Protein 5ELK (pdb70)

InterPro domains:
  IPR000571 Zinc finger, CCCH-type [PF00642] (294-319)
  IPR000571 Zinc finger, CCCH-type [PS50103] (84-113)
  IPR000571 Zinc finger, CCCH-type [PS50103] (124-154)
  IPR000571 Zinc finger, CCCH-type [PS50103] (251-285)
  IPR000571 Zinc finger, CCCH-type [PS50103] (293-321)
  IPR000571 Zinc finger, CCCH-type [SM00356] (85-112)
  IPR000571 Zinc finger, CCCH-type [SM00356] (124-153)
  IPR000571 Zinc finger, CCCH-type [SM00356] (215-240)
  IPR000571 Zinc finger, CCCH-type [SM00356] (251-284)
  IPR000571 Zinc finger, CCCH-type [SM00356] (293-320)
  IPR036855 Zinc finger, CCCH-type superfamily [SSF90229] (290-320)
  IPR040594 Unkempt, zinc finger domain 1 [PF18384] (34-73)
  IPR045234 RING finger protein Unkempt-like [PTHR14493] (20-735)
  IPR057295 Unkempt, zinc finger domain 4 [PF23035] (205-243)
  IPR057296 Unkempt, zinc finger domain 5 [PF23261] (246-287)

Foldseek 3Di:
DPLQDLVCLLQQQQQAADPDQDVPPVQDLQDSHHNDQQRHEHGCVVAAADLAADCLQDPDHDGHRLPSPPCPSNYNHDNYPLNNLSPPVNFQPAADPCCVPPVDDPSNSRHRHHHDDDDPD

Organism: Mus musculus (NCBI:txid10090)

Solvent-accessible surface area: 8148 Å² total; per-residue (Å²): 141,159,36,149,80,75,83,59,1,50,24,32,2,5,29,103,64,28,177,118,112,50,207,138,26,202,86,25,106,54,15,15,72,47,42,72,55,106,20,68,1,7,9,20,175,144,61,135,10,125,26,47,39,2,89,72,1,51,127,71,108,121,18,25,72,17,40,170,8,175,89,34,70,80,6,75,102,0,9,5,124,17,2,39,53,10,12,70,129,62,22,53,78,80,138,2,87,56,39,101,143,81,57,72,19,92,54,24,55,21,0,8,70,27,56,129,155,103,112,123,205

Nearest PDB structures (foldseek):
  5elk-assembly1_A  TM=1.008E+00  e=5.713E-34  Mus musculus
  1rgo-assembly1_A  TM=4.331E-01  e=2.758E-03  Homo sapiens

GO terms:
  GO:0005737 cytoplasm (C, EXP)
  GO:0043022 ribosome binding (F, IDA)
  GO:1990715 mRNA CDS binding (F, IDA)
  GO:0001701 in utero embryonic development (P, IMP)
  GO:0001764 neuron migration (P, IMP)

Secondary structure (DSSP, 8-state):
--TTSHHHHHHHTTSSB-S--STTS--STT-SSB-STTT----TTTS---SSBPTTTEETTEE--STT-TTGGG-SSB-SHHHHHTSTTTTT-SB-HHHHHHS--TTGGG-SSB-PPPP--

B-factor: mean 57.89, std 27.1, range [22.77, 168.94]

Sequence (121 aa):
PRWQETAYVLGNYKTEPCKKPPRLCRQGYACPYYHNSKDRRRSPRKHKYRSSPCPNVKHGDEWGDPGKCENGDACQYCHTRTEQQFHPEIYKSTKCNDMQQAGSCPRGPFCAFAHIEPPPL

Radius of gyration: 14.9 Å; Cα contacts (8 Å, |Δi|>4): 177; chains: 1; bounding box: 49×29×33 Å

Structure (mmCIF, N/CA/C/O backbone):
data_5ELK
#
_entry.id   5ELK
#
_cell.length_a   70.192
_cell.length_b   51.203
_cell.length_c   37.460
_cell.angle_alpha   90.00
_cell.angle_beta   97.18
_cell.angle_gamma   90.00
#
_symmetry.space_group_name_H-M   'C 1 2 1'
#
loop_
_entity.id
_entity.type
_entity.pdbx_description
1 polymer 'RING finger protein unkempt homolog'
2 polymer RNA
3 non-polymer 'ZINC 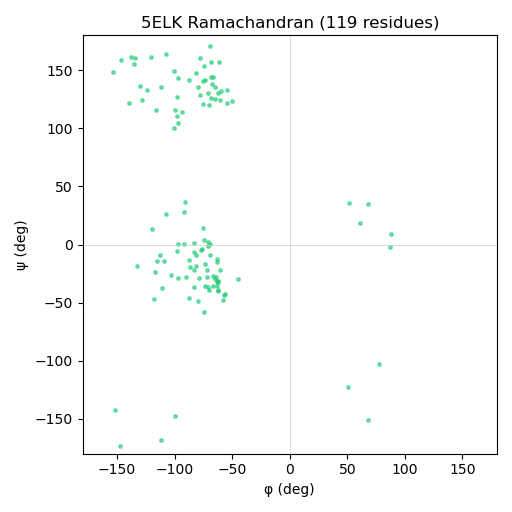ION'
4 water water
#
loop_
_atom_site.group_PDB
_atom_site.id
_atom_site.type_symbol
_atom_site.label_atom_id
_atom_site.label_alt_id
_atom_site.label_comp_id
_atom_site.label_asym_id
_atom_site.label_entity_id
_atom_site.label_seq_id
_atom_site.pdbx_PDB_ins_code
_atom_site.Cartn_x
_atom_site.Cartn_y
_atom_site.Cartn_z
_atom_site.occupancy
_atom_site.B_iso_or_equiv
_atom_site.auth_seq_id
_atom_site.auth_comp_id
_atom_site.auth_asym_id
_atom_site.auth_atom_id
_atom_site.pdbx_PDB_model_num
ATOM 1 N N . PRO A 1 2 ? 24.324 -7.262 34.242 1.00 70.36 204 PRO A N 1
ATOM 2 C CA . PRO A 1 2 ? 25.726 -7.669 34.108 1.00 78.45 204 PRO A CA 1
ATOM 3 C C . PRO A 1 2 ? 26.510 -6.877 33.052 1.00 78.97 204 PRO A C 1
ATOM 4 O O . PRO A 1 2 ? 27.494 -6.223 33.414 1.00 83.88 204 PRO A O 1
ATOM 8 N N . ARG A 1 3 ? 26.092 -6.919 31.787 1.00 70.48 205 ARG A N 1
ATOM 9 C CA . ARG A 1 3 ? 26.885 -6.315 30.710 1.00 64.31 205 ARG A CA 1
ATOM 10 C C . ARG A 1 3 ? 26.547 -4.848 30.411 1.00 57.34 205 ARG A C 1
ATOM 11 O O . ARG A 1 3 ? 26.586 -4.434 29.251 1.00 52.05 205 ARG A O 1
ATOM 19 N N . TRP A 1 4 ? 26.241 -4.060 31.439 1.00 44.46 206 TRP A N 1
ATOM 20 C CA . TRP A 1 4 ? 25.787 -2.684 31.227 1.00 41.56 206 TRP A CA 1
ATOM 21 C C . TRP A 1 4 ? 26.829 -1.776 30.559 1.00 47.44 206 TRP A C 1
ATOM 22 O O . TRP A 1 4 ? 26.494 -0.695 30.060 1.00 48.34 206 TRP A O 1
ATOM 33 N N . GLN A 1 5 ? 28.083 -2.209 30.533 1.00 41.17 207 GLN A N 1
ATOM 34 C CA . GLN A 1 5 ? 29.146 -1.339 30.073 1.00 39.97 207 GLN A CA 1
ATOM 35 C C . GLN A 1 5 ? 29.258 -1.340 28.555 1.00 44.94 207 GLN A C 1
ATOM 36 O O . GLN A 1 5 ? 30.036 -0.566 27.986 1.00 39.59 207 GLN A O 1
ATOM 42 N N . GLU A 1 6 ? 28.482 -2.207 27.904 1.00 44.57 208 GLU A N 1
ATOM 43 C CA . GLU A 1 6 ? 28.472 -2.284 26.442 1.00 42.16 208 GLU A CA 1
ATOM 44 C C . GLU A 1 6 ? 27.154 -1.800 25.868 1.00 43.17 208 GLU A C 1
ATOM 45 O O . GLU A 1 6 ? 26.075 -2.160 26.345 1.00 51.46 208 GLU A O 1
ATOM 51 N N . THR A 1 7 ? 27.255 -0.993 24.824 1.00 39.24 209 THR A N 1
ATOM 52 C CA . THR A 1 7 ? 26.097 -0.343 24.237 1.00 40.42 209 THR A CA 1
ATOM 53 C C . THR A 1 7 ? 25.062 -1.327 23.667 1.00 40.08 209 THR A C 1
ATOM 54 O O . THR A 1 7 ? 23.859 -1.064 23.707 1.00 38.46 209 THR A O 1
ATOM 58 N N . ALA A 1 8 ? 25.529 -2.466 23.161 1.00 42.72 210 ALA A N 1
ATOM 59 C CA . ALA A 1 8 ? 24.628 -3.446 22.567 1.00 47.88 210 ALA A CA 1
ATOM 60 C C . ALA A 1 8 ? 23.679 -4.036 23.604 1.00 45.84 210 ALA A C 1
ATOM 61 O O . ALA A 1 8 ? 22.563 -4.422 23.277 1.00 44.90 210 ALA A O 1
ATOM 63 N N . TYR A 1 9 ? 24.137 -4.093 24.852 1.00 42.10 211 TYR A N 1
ATOM 64 C CA . TYR A 1 9 ? 23.371 -4.673 25.948 1.00 38.21 211 TYR A CA 1
ATOM 65 C C . TYR A 1 9 ? 22.397 -3.637 26.492 1.00 47.55 211 TYR A C 1
ATOM 66 O O . TYR A 1 9 ? 21.262 -3.958 26.894 1.00 48.25 211 TYR A O 1
ATOM 84 N N . VAL A 1 10 ? 22.854 -2.390 26.513 1.00 36.78 212 VAL A N 1
ATOM 85 C CA . VAL A 1 10 ? 22.014 -1.280 26.919 1.00 42.11 212 VAL A CA 1
ATOM 86 C C . VAL A 1 10 ? 20.803 -1.263 26.010 1.00 34.44 212 VAL A C 1
ATOM 87 O O . VAL A 1 10 ? 19.664 -1.173 26.474 1.00 43.07 212 VAL A O 1
ATOM 100 N N . LEU A 1 11 ? 21.068 -1.371 24.712 1.00 31.68 213 LEU A N 1
ATOM 101 C CA . LEU A 1 11 ? 20.020 -1.342 23.694 1.00 36.23 213 LEU A CA 1
ATOM 102 C C . LEU A 1 11 ? 18.968 -2.403 23.937 1.00 34.34 213 LEU A C 1
ATOM 103 O O . LEU A 1 11 ? 17.777 -2.146 23.803 1.00 42.22 213 LEU A O 1
ATOM 119 N N . GLY A 1 12 ? 19.408 -3.602 24.299 1.00 41.73 214 GLY A N 1
ATOM 120 C CA . GLY A 1 12 ? 18.497 -4.722 24.433 1.00 46.99 214 GLY A CA 1
ATOM 121 C C . GLY A 1 12 ? 17.768 -4.798 25.759 1.00 42.69 214 GLY A C 1
ATOM 122 O O . GLY A 1 12 ? 16.698 -5.403 25.835 1.00 48.47 214 GLY A O 1
ATOM 126 N N . ASN A 1 13 ? 18.316 -4.162 26.792 1.00 38.90 215 ASN A N 1
ATOM 127 C CA . ASN A 1 13 ? 17.876 -4.425 28.163 1.00 40.93 215 ASN A CA 1
ATOM 128 C C . ASN A 1 13 ? 17.593 -3.207 29.043 1.00 39.44 215 ASN A C 1
ATOM 129 O O . ASN A 1 13 ? 16.918 -3.334 30.061 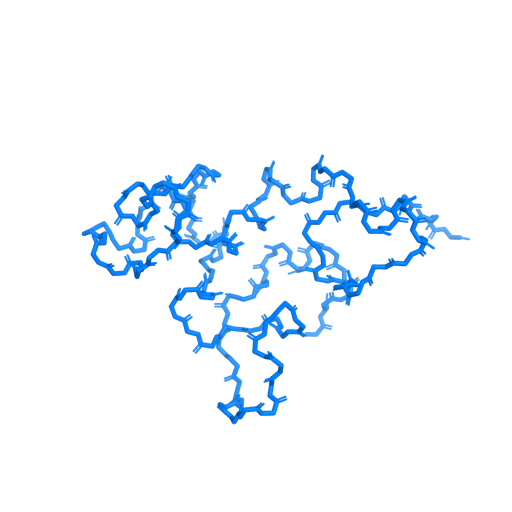1.00 44.67 215 ASN A O 1
ATOM 140 N N . TYR A 1 14 ? 18.100 -2.037 28.665 1.00 40.28 216 TYR A N 1
ATOM 141 C CA . TYR A 1 14 ? 17.969 -0.841 29.499 1.00 40.79 216 TYR A CA 1
ATOM 142 C C . TYR A 1 14 ? 16.515 -0.518 29.883 1.00 37.48 216 TYR A C 1
ATOM 143 O O . TYR A 1 14 ? 15.674 -0.305 29.018 1.00 33.33 216 TYR A O 1
ATOM 161 N N . LYS A 1 15 ? 16.254 -0.464 31.188 1.00 37.69 217 LYS A N 1
ATOM 162 C CA . LYS A 1 15 ? 14.916 -0.229 31.748 1.00 41.57 217 LYS A CA 1
ATOM 163 C C . LYS A 1 15 ? 13.831 -1.146 31.195 1.00 37.76 217 LYS A C 1
ATOM 164 O O . LYS A 1 15 ? 12.678 -0.756 31.045 1.00 42.92 217 LYS A O 1
ATOM 183 N N . THR A 1 16 ? 14.222 -2.385 30.934 1.00 40.90 218 THR A N 1
ATOM 184 C CA . THR A 1 16 ? 13.319 -3.431 30.479 1.00 43.74 218 THR A CA 1
ATOM 185 C C . THR A 1 16 ? 12.679 -4.112 31.687 1.00 51.91 218 THR A C 1
ATOM 186 O O . THR A 1 16 ? 11.627 -4.755 31.580 1.00 54.29 218 THR A O 1
ATOM 197 N N . GLU A 1 17 ? 13.319 -3.945 32.840 1.00 53.97 219 GLU A N 1
ATOM 198 C CA . GLU A 1 17 ? 12.928 -4.648 34.052 1.00 59.98 219 GLU A CA 1
ATOM 199 C C . GLU A 1 17 ? 12.963 -3.730 35.276 1.00 54.19 219 GLU A C 1
ATOM 200 O O . GLU A 1 17 ? 13.581 -2.664 35.241 1.00 47.09 219 GLU A O 1
ATOM 212 N N . PRO A 1 18 ? 12.274 -4.133 36.356 1.00 52.05 220 PRO A N 1
ATOM 213 C CA . PRO A 1 18 ? 12.103 -3.268 37.530 1.00 53.54 220 PRO A CA 1
ATOM 214 C C . PRO A 1 18 ? 13.209 -3.357 38.572 1.00 64.41 220 PRO A C 1
ATOM 215 O O . PRO A 1 18 ? 13.723 -4.440 38.861 1.00 67.00 220 PRO A O 1
ATOM 226 N N . CYS A 1 19 ? 13.547 -2.208 39.147 1.00 63.10 221 CYS A N 1
ATOM 227 C CA . CYS A 1 19 ? 14.573 -2.134 40.172 1.00 70.65 221 CYS A CA 1
ATOM 228 C C . CYS A 1 19 ? 14.178 -2.952 41.398 1.00 80.98 221 CYS A C 1
ATOM 229 O O . CYS A 1 19 ? 13.063 -2.814 41.904 1.00 85.55 221 CYS A O 1
ATOM 236 N N . LYS A 1 20 ? 15.093 -3.799 41.869 1.00 89.08 222 LYS A N 1
ATOM 237 C CA . LYS A 1 20 ? 14.868 -4.597 43.076 1.00 102.08 222 LYS A CA 1
ATOM 238 C C . LYS A 1 20 ? 14.555 -3.731 44.291 1.00 105.95 222 LYS A C 1
ATOM 239 O O . LYS A 1 20 ? 13.653 -4.041 45.073 1.00 109.89 222 LYS A O 1
ATOM 258 N N . LYS A 1 21 ? 15.313 -2.652 44.446 1.00 105.21 223 LYS A N 1
ATOM 259 C CA . LYS A 1 21 ? 15.163 -1.769 45.590 1.00 110.64 223 LYS A CA 1
ATOM 260 C C . LYS A 1 21 ? 14.219 -0.614 45.258 1.00 114.87 223 LYS A C 1
ATOM 261 O O . LYS A 1 21 ? 14.538 0.218 44.408 1.00 114.16 223 LYS A O 1
ATOM 277 N N . PRO A 1 22 ? 13.048 -0.558 45.922 1.00 119.65 224 PRO A N 1
ATOM 278 C CA . PRO A 1 22 ? 12.192 0.626 45.791 1.00 118.40 224 PRO A CA 1
ATOM 279 C C . PRO A 1 22 ? 12.549 1.826 46.696 1.00 120.65 224 PRO A C 1
ATOM 280 O O . PRO A 1 22 ? 11.831 2.826 46.619 1.00 117.85 224 PRO A O 1
ATOM 291 N N . PRO A 1 23 ? 13.613 1.750 47.532 1.00 125.13 225 PRO A N 1
ATOM 292 C CA . PRO A 1 23 ? 13.815 2.977 48.314 1.00 129.14 225 PRO A CA 1
ATOM 293 C C . PRO A 1 23 ? 14.277 4.166 47.474 1.00 124.40 225 PRO A C 1
ATOM 294 O O . PRO A 1 23 ? 14.614 4.007 46.301 1.00 117.13 225 PRO A O 1
ATOM 305 N N . ARG A 1 24 ? 14.292 5.344 48.092 1.00 129.96 226 ARG A N 1
ATOM 306 C CA . ARG A 1 24 ? 14.684 6.578 47.420 1.00 125.99 226 ARG A CA 1
ATOM 307 C C . ARG A 1 24 ? 16.194 6.660 47.211 1.00 122.41 226 ARG A C 1
ATOM 308 O O . ARG A 1 24 ? 16.699 7.675 46.733 1.00 125.69 226 ARG A O 1
ATOM 329 N N . LEU A 1 25 ? 16.912 5.602 47.575 1.00 117.25 227 LEU A N 1
ATOM 330 C CA . LEU A 1 25 ? 18.365 5.578 47.449 1.00 110.11 227 LEU A CA 1
ATOM 331 C C . LEU A 1 25 ? 18.765 5.597 45.995 1.00 98.94 227 LEU A C 1
ATOM 332 O O . LEU A 1 25 ? 19.784 6.180 45.619 1.00 96.49 227 LEU A O 1
ATOM 348 N N . CYS A 1 26 ? 17.959 4.932 45.182 1.00 89.87 228 CYS A N 1
ATOM 349 C CA . CYS A 1 26 ? 18.125 4.989 43.752 1.00 79.92 228 CYS A CA 1
ATOM 350 C C . CYS A 1 26 ? 17.980 6.454 43.349 1.00 83.68 228 CYS A C 1
ATOM 351 O O . CYS A 1 26 ? 17.045 7.126 43.788 1.00 83.13 228 CYS A O 1
ATOM 358 N N . ARG A 1 27 ? 18.911 6.956 42.540 1.00 89.47 229 ARG A N 1
ATOM 359 C CA . ARG A 1 27 ? 18.813 8.320 42.019 1.00 95.26 229 ARG A CA 1
ATOM 360 C C . ARG A 1 27 ? 17.579 8.446 41.142 1.00 100.81 229 ARG A C 1
ATOM 361 O O . ARG A 1 27 ? 17.187 9.550 40.769 1.00 105.15 229 ARG A O 1
ATOM 382 N N . GLN A 1 28 ? 16.987 7.302 40.804 1.00 101.76 230 GLN A N 1
ATOM 383 C CA . GLN A 1 28 ? 15.652 7.258 40.219 1.00 100.37 230 GLN A CA 1
ATOM 384 C C . GLN A 1 28 ? 15.651 7.866 38.825 1.00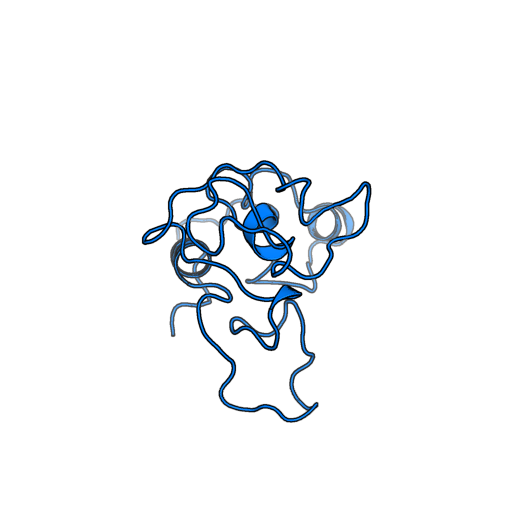 97.36 230 GLN A C 1
ATOM 385 O O . GLN A 1 28 ? 14.679 8.511 38.423 1.00 93.20 230 GLN A O 1
ATOM 399 N N . GLY A 1 29 ? 16.738 7.672 38.086 1.00 46.49 231 GLY A N 1
ATOM 400 C CA . GLY A 1 29 ? 16.824 8.248 36.762 1.00 43.29 231 GLY A CA 1
ATOM 401 C C . GLY A 1 29 ? 17.700 7.446 35.834 1.00 47.05 231 GLY A C 1
ATOM 402 O O . GLY A 1 29 ? 17.714 6.217 35.897 1.00 48.42 231 GLY A O 1
ATOM 406 N N . TYR A 1 30 ? 18.442 8.153 34.984 1.00 45.81 232 TYR A N 1
ATOM 407 C CA . TYR A 1 30 ? 19.280 7.529 33.965 1.00 49.76 232 TYR A CA 1
ATOM 408 C C . TYR A 1 30 ? 20.358 6.621 34.566 1.00 50.02 232 TYR A C 1
ATOM 409 O O . TYR A 1 30 ? 20.874 5.719 33.899 1.00 56.61 232 TYR A O 1
ATOM 427 N N . ALA A 1 31 ? 20.682 6.872 35.831 1.00 46.85 233 ALA A N 1
ATOM 428 C CA . ALA A 1 31 ? 21.780 6.201 36.523 1.00 42.35 233 ALA A CA 1
ATOM 429 C C . ALA A 1 31 ? 21.438 4.759 36.865 1.00 46.64 233 ALA A C 1
ATOM 430 O O . ALA A 1 31 ? 22.326 3.970 37.176 1.00 46.81 233 ALA A O 1
ATOM 437 N N . CYS A 1 32 ? 20.151 4.419 36.821 1.00 49.76 234 CYS A N 1
ATOM 438 C CA . CYS A 1 32 ? 19.704 3.068 37.159 1.00 47.76 234 CYS A CA 1
ATOM 439 C C . CYS A 1 32 ? 19.074 2.359 35.960 1.00 46.54 234 CYS A C 1
ATOM 440 O O . CYS A 1 32 ? 18.019 2.772 35.484 1.00 48.64 234 CYS A O 1
ATOM 447 N N . PRO A 1 33 ? 19.694 1.261 35.493 1.00 49.15 235 PRO A N 1
ATOM 448 C CA . PRO A 1 33 ? 19.244 0.593 34.262 1.00 45.66 235 PRO A CA 1
ATOM 449 C C . PRO A 1 33 ? 17.964 -0.230 34.417 1.00 44.71 235 PRO A C 1
ATOM 450 O O . PRO A 1 33 ? 17.638 -1.028 33.536 1.00 47.84 235 PRO A O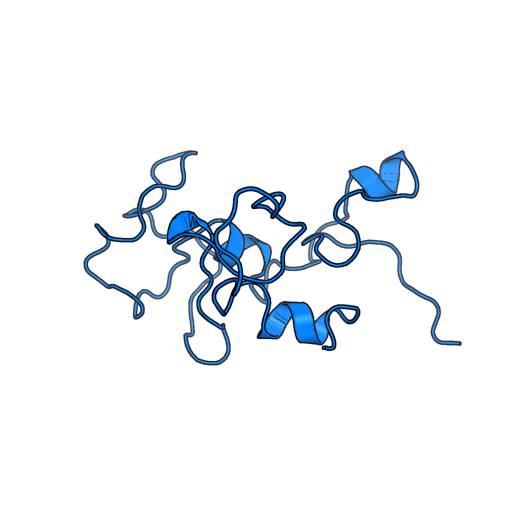 1
ATOM 461 N N . TYR A 1 34 ? 17.245 -0.025 35.515 1.00 43.85 236 TYR A N 1
ATOM 462 C CA . TYR A 1 34 ? 15.983 -0.717 35.751 1.00 58.19 236 TYR A CA 1
ATOM 463 C C . TYR A 1 34 ? 14.901 0.347 35.897 1.00 54.43 236 TYR A C 1
ATOM 464 O O . TYR A 1 34 ? 15.218 1.518 36.106 1.00 57.89 236 TYR A O 1
ATOM 482 N N . TYR A 1 35 ? 13.634 -0.038 35.747 1.00 52.27 237 TYR A N 1
ATOM 483 C CA . TYR A 1 35 ? 12.557 0.949 35.771 1.00 50.29 237 TYR A CA 1
ATOM 484 C C . TYR A 1 35 ? 11.855 0.983 37.111 1.00 50.66 237 TYR A C 1
ATOM 485 O O . TYR A 1 35 ? 11.769 -0.023 37.817 1.00 50.54 237 TYR A O 1
ATOM 503 N N . HIS A 1 36 ? 11.363 2.169 37.445 1.00 53.27 238 HIS A N 1
ATOM 504 C CA . HIS A 1 36 ? 10.831 2.458 38.766 1.00 59.02 238 HIS A CA 1
ATOM 505 C C . HIS A 1 36 ? 9.350 2.795 38.684 1.00 58.63 238 HIS A C 1
ATOM 506 O O . HIS A 1 36 ? 8.609 2.636 39.651 1.00 63.48 238 HIS A O 1
ATOM 521 N N . ASN A 1 37 ? 8.919 3.251 37.516 1.00 53.42 239 ASN A N 1
ATOM 522 C CA . ASN A 1 37 ? 7.510 3.534 37.283 1.00 50.28 239 ASN A CA 1
ATOM 523 C C . ASN A 1 37 ? 7.123 3.258 35.829 1.00 51.46 239 ASN A C 1
ATOM 524 O O . ASN A 1 37 ? 7.919 2.718 35.055 1.00 55.25 239 ASN A O 1
ATOM 535 N N . SER A 1 38 ? 5.894 3.616 35.469 1.00 53.58 240 SER A N 1
ATOM 536 C CA . SER A 1 38 ? 5.374 3.365 34.129 1.00 52.52 240 SER A CA 1
ATOM 537 C C . SER A 1 38 ? 6.013 4.310 33.132 1.00 41.08 240 SER A C 1
ATOM 538 O O . SER A 1 38 ? 6.276 3.933 31.990 1.00 45.81 240 SER A O 1
ATOM 546 N N . LYS A 1 39 ? 6.264 5.539 33.578 1.00 43.97 241 LYS A N 1
ATOM 547 C CA . LYS A 1 39 ? 6.849 6.583 32.732 1.00 49.06 241 LYS A CA 1
ATOM 548 C C . LYS A 1 39 ? 8.362 6.416 32.522 1.00 45.99 241 LYS A C 1
ATOM 549 O O . LYS A 1 39 ? 8.976 7.142 31.739 1.00 42.12 241 LYS A O 1
ATOM 568 N N . ASP A 1 40 ? 8.934 5.432 33.208 1.00 49.01 242 ASP A N 1
ATOM 569 C CA . ASP A 1 40 ? 10.367 5.133 33.182 1.00 46.25 242 ASP A CA 1
ATOM 570 C C . ASP A 1 40 ? 10.566 3.822 32.423 1.00 47.98 242 ASP A C 1
ATOM 571 O O . ASP A 1 40 ? 11.678 3.467 32.016 1.00 48.13 242 ASP A O 1
ATOM 580 N N . ARG A 1 41 ? 9.463 3.108 32.227 1.00 48.70 243 ARG A N 1
ATOM 581 C CA . ARG A 1 41 ? 9.498 1.761 31.693 1.00 44.23 243 ARG A CA 1
ATOM 582 C C . ARG A 1 41 ? 9.794 1.757 30.206 1.00 39.38 243 ARG A C 1
ATOM 583 O O . ARG A 1 41 ? 9.503 2.715 29.489 1.00 40.59 243 ARG A O 1
ATOM 604 N N . ARG A 1 42 ? 10.366 0.653 29.753 1.00 36.26 244 ARG A N 1
ATOM 605 C CA . ARG A 1 42 ? 10.712 0.478 28.356 1.00 39.80 244 ARG A CA 1
ATOM 606 C C . ARG A 1 42 ? 10.386 -0.946 27.922 1.00 42.45 244 ARG A C 1
ATOM 607 O O . ARG A 1 42 ? 10.881 -1.911 28.502 1.00 48.02 244 ARG A O 1
ATOM 628 N N . ARG A 1 43 ? 9.538 -1.082 26.911 1.00 40.85 245 ARG A N 1
ATOM 629 C CA . ARG A 1 43 ? 9.320 -2.382 26.299 1.00 39.73 245 ARG A CA 1
ATOM 630 C C . ARG A 1 43 ? 10.568 -2.760 25.511 1.00 43.91 245 ARG A C 1
ATOM 631 O O . ARG A 1 43 ? 11.092 -1.961 24.732 1.00 46.76 245 ARG A O 1
ATOM 652 N N . SER A 1 44 ? 11.058 -3.970 25.735 1.00 41.50 246 SER A N 1
ATOM 653 C CA . SER A 1 44 ? 12.209 -4.451 25.010 1.00 43.93 246 SER A CA 1
ATOM 654 C C . SER A 1 44 ? 11.868 -4.471 23.521 1.00 44.64 246 SER A C 1
ATOM 655 O O . SER A 1 44 ? 10.876 -5.091 23.129 1.00 39.93 246 SER A O 1
ATOM 663 N N . PRO A 1 45 ? 12.682 -3.793 22.685 1.00 40.16 247 PRO A N 1
ATOM 664 C CA . PRO A 1 45 ? 12.412 -3.754 21.244 1.00 38.82 247 PRO A CA 1
ATOM 665 C C . PRO A 1 45 ? 12.615 -5.089 20.549 1.00 45.28 247 PRO A C 1
ATOM 666 O O . PRO A 1 45 ? 12.401 -5.160 19.341 1.00 47.51 247 PRO A O 1
ATOM 677 N N . ARG A 1 46 ? 13.003 -6.122 21.296 1.00 44.76 248 ARG A N 1
ATOM 678 C CA . ARG A 1 46 ? 13.143 -7.460 20.738 1.00 58.64 248 ARG A CA 1
ATOM 679 C C . ARG A 1 46 ? 11.819 -8.218 20.857 1.00 59.20 248 ARG A C 1
ATOM 680 O O . ARG A 1 46 ? 11.535 -9.108 20.054 1.00 63.20 248 ARG A O 1
ATOM 701 N N . LYS A 1 47 ? 11.021 -7.861 21.865 1.00 53.92 249 LYS A N 1
ATOM 702 C CA . LYS A 1 47 ? 9.715 -8.484 22.094 1.00 57.11 249 LYS A CA 1
ATOM 703 C C . LYS A 1 47 ? 8.565 -7.658 21.510 1.00 58.23 249 LYS A C 1
ATOM 704 O O . LYS A 1 47 ? 7.524 -8.205 21.132 1.00 65.52 249 LYS A O 1
ATOM 723 N N . HIS A 1 48 ? 8.755 -6.345 21.450 1.00 49.04 250 HIS A N 1
ATOM 724 C CA . HIS A 1 48 ? 7.726 -5.445 20.950 1.00 43.98 250 HIS A CA 1
ATOM 725 C C . HIS A 1 48 ? 8.325 -4.563 19.881 1.00 50.92 250 HIS A C 1
ATOM 726 O O . HIS A 1 48 ? 9.326 -3.878 20.110 1.00 44.44 250 HIS A O 1
ATOM 741 N N . LYS A 1 49 ? 7.710 -4.591 18.706 1.00 52.98 251 LYS A N 1
ATOM 742 C CA . LYS A 1 49 ? 8.184 -3.802 17.586 1.00 52.90 251 LYS A CA 1
ATOM 743 C C . LYS A 1 49 ? 7.373 -2.528 17.512 1.00 47.14 251 LYS A C 1
ATOM 744 O O . LYS A 1 49 ? 6.180 -2.558 17.208 1.00 56.57 251 LYS A O 1
ATOM 763 N N . TYR A 1 50 ? 8.016 -1.412 17.824 1.00 34.72 252 TYR A N 1
ATOM 764 C CA . TYR A 1 50 ? 7.365 -0.122 17.733 1.00 36.93 252 TYR A CA 1
ATOM 765 C C . TYR A 1 50 ? 8.267 0.898 17.062 1.00 38.37 252 TYR A C 1
ATOM 766 O O . TYR A 1 50 ? 9.485 0.759 17.056 1.00 40.72 252 TYR A O 1
ATOM 784 N N . ARG A 1 51 ? 7.637 1.914 16.484 1.00 37.20 253 ARG A N 1
ATOM 785 C CA . ARG A 1 51 ? 8.334 2.968 15.769 1.00 32.70 253 ARG A CA 1
ATOM 786 C C . ARG A 1 51 ? 8.966 3.969 16.744 1.00 36.49 253 ARG A C 1
ATOM 787 O O . ARG A 1 51 ? 8.583 4.036 17.917 1.00 33.18 253 ARG A O 1
ATOM 808 N N . SER A 1 52 ? 9.943 4.731 16.254 1.00 34.82 254 SER A N 1
ATOM 809 C CA . SER A 1 52 ? 10.611 5.741 1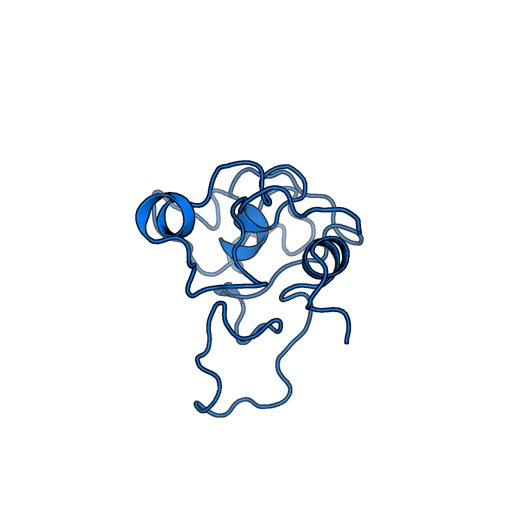7.069 1.00 41.59 254 SER A CA 1
ATOM 810 C C . SER A 1 52 ? 9.658 6.857 17.503 1.00 40.85 254 SER A C 1
ATOM 811 O O . SER A 1 52 ? 9.859 7.479 18.541 1.00 52.34 254 SER A O 1
ATOM 819 N N . SER A 1 53 ? 8.624 7.107 16.711 1.00 41.77 255 SER A N 1
ATOM 820 C CA . SER A 1 53 ? 7.747 8.254 16.939 1.00 38.01 255 SER A CA 1
ATOM 821 C C . SER A 1 53 ? 6.913 8.092 18.223 1.00 41.06 255 SER A C 1
ATOM 822 O O . SER A 1 53 ? 6.503 6.981 18.556 1.00 42.59 255 SER A O 1
ATOM 830 N N . PRO A 1 54 ? 6.658 9.202 18.947 1.00 35.58 256 PRO A N 1
ATOM 831 C CA . PRO A 1 54 ? 5.839 9.171 20.169 1.00 40.92 256 PRO A CA 1
ATOM 832 C C . PRO A 1 54 ? 4.372 8.818 19.914 1.00 43.44 256 PRO A C 1
ATOM 833 O O . PRO A 1 54 ? 3.841 9.223 18.882 1.00 43.97 256 PRO A O 1
ATOM 844 N N . CYS A 1 55 ? 3.743 8.079 20.828 1.00 35.23 257 CYS A N 1
ATOM 845 C CA . CYS A 1 55 ? 2.300 7.871 20.777 1.00 34.01 257 CYS A CA 1
ATOM 846 C C . CYS A 1 55 ? 1.607 9.148 21.246 1.00 32.97 257 CYS A C 1
ATOM 847 O O . CYS A 1 55 ? 1.844 9.604 22.361 1.00 40.33 257 CYS A O 1
ATOM 854 N N . PRO A 1 56 ? 0.767 9.750 20.392 1.00 33.96 258 PRO A N 1
ATOM 855 C CA . PRO A 1 56 ? 0.123 11.014 20.773 1.00 37.20 258 PRO A CA 1
ATOM 856 C C . PRO A 1 56 ? -1.027 10.843 21.765 1.00 41.17 258 PRO A C 1
ATOM 857 O O . PRO A 1 56 ? -1.581 11.847 22.229 1.00 45.83 258 PRO A O 1
ATOM 868 N N . ASN A 1 57 ? -1.366 9.598 22.101 1.00 41.99 259 ASN A N 1
ATOM 869 C CA . ASN A 1 57 ? -2.310 9.334 23.188 1.00 44.28 259 ASN A CA 1
ATOM 870 C C . ASN A 1 57 ? -1.576 9.402 24.519 1.00 37.20 259 ASN A C 1
ATOM 871 O O . ASN A 1 57 ? -2.186 9.363 25.571 1.00 38.98 259 ASN A O 1
ATOM 882 N N . VAL A 1 58 ? -0.250 9.482 24.466 1.00 38.06 260 VAL A N 1
ATOM 883 C CA . VAL A 1 58 ? 0.554 9.540 25.683 1.00 40.44 260 VAL A CA 1
ATOM 884 C C . VAL A 1 58 ? 1.317 10.837 25.723 1.00 35.83 260 VAL A C 1
ATOM 885 O O . VAL A 1 58 ? 1.332 11.515 26.744 1.00 37.47 260 VAL A O 1
ATOM 898 N N . LYS A 1 59 ? 1.944 11.182 24.608 1.00 34.31 261 LYS A N 1
ATOM 899 C CA . LYS A 1 59 ? 2.695 12.422 24.532 1.00 44.77 261 LYS A CA 1
ATOM 900 C C . LYS A 1 59 ? 1.854 13.510 23.888 1.00 41.52 261 LYS A C 1
ATOM 901 O O . LYS A 1 59 ? 1.651 13.526 22.676 1.00 42.10 261 LYS A O 1
ATOM 920 N N . HIS A 1 60 ? 1.363 14.418 24.719 1.00 45.40 262 HIS A N 1
ATOM 921 C CA . HIS A 1 60 ? 0.604 15.561 24.247 1.00 51.59 262 HIS A CA 1
ATOM 922 C C . HIS A 1 60 ? 1.526 16.778 24.230 1.00 55.20 262 HIS A C 1
ATOM 923 O O . HIS A 1 60 ? 1.795 17.373 25.271 1.00 42.46 262 HIS A O 1
ATOM 938 N N . GLY A 1 61 ? 2.038 17.117 23.049 1.00 52.04 263 GLY A N 1
ATOM 939 C CA . GLY A 1 61 ? 2.940 18.246 22.907 1.00 54.16 263 GLY A CA 1
ATOM 940 C C . GLY A 1 61 ? 4.348 17.940 23.375 1.00 57.04 263 GLY A C 1
ATOM 941 O O . GLY A 1 61 ? 5.121 17.267 22.691 1.00 61.38 263 GLY A O 1
ATOM 945 N N . ASP A 1 62 ? 4.669 18.432 24.564 1.00 61.78 264 ASP A N 1
ATOM 946 C CA . ASP A 1 62 ? 6.022 18.360 25.101 1.00 63.85 264 ASP A CA 1
ATOM 947 C C . ASP A 1 62 ? 6.067 17.480 26.348 1.00 57.03 264 ASP A C 1
ATOM 948 O O . ASP A 1 62 ? 7.141 17.098 26.802 1.00 58.62 264 ASP A O 1
ATOM 957 N N . GLU A 1 63 ? 4.897 17.169 26.906 1.00 55.24 265 GLU A N 1
ATOM 958 C CA . GLU A 1 63 ? 4.824 16.366 28.127 1.00 50.88 265 GLU A CA 1
ATOM 959 C C . GLU A 1 63 ? 4.546 14.890 27.850 1.00 45.45 265 GLU A C 1
ATOM 960 O O . GLU A 1 63 ? 3.604 14.542 27.143 1.00 44.84 265 GLU A O 1
ATOM 972 N N . TRP A 1 64 ? 5.397 14.028 28.400 1.00 42.65 266 TRP A N 1
ATOM 973 C CA . TRP A 1 64 ? 5.128 12.599 28.443 1.00 42.07 266 TRP A CA 1
ATOM 974 C C . TRP A 1 64 ? 4.129 12.384 29.575 1.00 44.72 266 TRP A C 1
ATOM 975 O O . TRP A 1 64 ? 4.331 12.894 30.683 1.00 54.91 266 TRP A O 1
ATOM 996 N N . GLY A 1 65 ? 3.034 11.680 29.287 1.00 47.16 267 GLY A N 1
ATOM 997 C CA . GLY A 1 65 ? 1.981 11.458 30.268 1.00 41.76 267 GLY A CA 1
ATOM 998 C C . GLY A 1 65 ? 1.932 10.001 30.670 1.00 41.44 267 GLY A C 1
ATOM 999 O O . GLY A 1 65 ? 2.840 9.243 30.355 1.00 39.53 267 GLY A O 1
ATOM 1003 N N . ASP A 1 66 ? 0.877 9.605 31.373 1.00 47.60 268 ASP A N 1
ATOM 1004 C CA . ASP A 1 66 ? 0.737 8.227 31.818 1.00 48.75 268 ASP A CA 1
ATOM 1005 C C . ASP A 1 66 ? 0.518 7.358 30.572 1.00 48.54 268 ASP A C 1
ATOM 1006 O O . ASP A 1 66 ? -0.343 7.682 29.762 1.00 41.51 268 ASP A O 1
ATOM 1015 N N . PRO A 1 67 ? 1.334 6.298 30.373 1.00 45.83 269 PRO A N 1
ATOM 1016 C CA . PRO A 1 67 ? 1.165 5.425 29.203 1.00 43.25 269 PRO A CA 1
ATOM 1017 C C . PRO A 1 67 ? -0.136 4.621 29.196 1.00 43.23 269 PRO A C 1
ATOM 1018 O O . PRO A 1 67 ? -0.600 4.254 28.120 1.00 45.19 269 PRO A O 1
ATOM 1029 N N . GLY A 1 68 ? -0.700 4.326 30.364 1.00 42.73 270 GLY A N 1
ATOM 1030 C CA . GLY A 1 68 ? -2.085 3.893 30.424 1.00 49.23 270 GLY A CA 1
ATOM 1031 C C . GLY A 1 68 ? -2.842 5.082 29.872 1.00 50.32 270 GLY A C 1
ATOM 1032 O O . GLY A 1 68 ? -2.317 6.172 29.929 1.00 56.63 270 GLY A O 1
ATOM 1036 N N . LYS A 1 69 ? -4.048 4.897 29.355 1.00 52.98 271 LYS A N 1
ATOM 1037 C CA . LYS A 1 69 ? -4.783 5.964 28.645 1.00 58.09 271 LYS A CA 1
ATOM 1038 C C . LYS A 1 69 ? -4.393 5.958 27.181 1.00 56.94 271 LYS A C 1
ATOM 1039 O O . LYS A 1 69 ? -4.893 6.764 26.397 1.00 56.72 271 LYS A O 1
ATOM 1058 N N . CYS A 1 70 ? -3.467 5.070 26.820 1.00 50.74 272 CYS A N 1
ATOM 1059 C CA . CYS A 1 70 ? -3.453 4.558 25.467 1.00 42.83 272 CYS A CA 1
ATOM 1060 C C . CYS A 1 70 ? -4.120 3.197 25.500 1.00 42.58 272 CYS A C 1
ATOM 1061 O O . CYS A 1 70 ? -3.644 2.275 26.153 1.00 41.39 272 CYS A O 1
ATOM 1068 N N . GLU A 1 71 ? -5.246 3.097 24.808 1.00 47.63 273 GLU A N 1
ATOM 1069 C CA . GLU A 1 71 ? -6.082 1.912 24.826 1.00 43.57 273 GLU A CA 1
ATOM 1070 C C . GLU A 1 71 ? -5.424 0.731 24.115 1.00 42.80 273 GLU A C 1
ATOM 1071 O O . GLU A 1 71 ? -5.911 -0.397 24.190 1.00 52.60 273 GLU A O 1
ATOM 1083 N N . ASN A 1 72 ? -4.308 0.995 23.439 1.00 45.26 274 ASN A N 1
ATOM 1084 C CA . ASN A 1 72 ? -3.596 -0.035 22.693 1.00 43.82 274 ASN A CA 1
ATOM 1085 C C . ASN A 1 72 ? -2.763 -0.917 23.614 1.00 40.53 274 ASN A C 1
ATOM 1086 O O . ASN A 1 72 ? -2.545 -2.094 23.330 1.00 61.67 274 ASN A O 1
ATOM 1097 N N . GLY A 1 73 ? -2.322 -0.349 24.729 1.00 42.04 275 GLY A N 1
ATOM 1098 C CA . GLY A 1 73 ? -1.477 -1.066 25.663 1.00 42.47 275 GLY A CA 1
ATOM 1099 C C . GLY A 1 73 ? -0.106 -1.340 25.063 1.00 42.50 275 GLY A C 1
ATOM 1100 O O . GLY A 1 73 ? 0.370 -0.601 24.209 1.00 37.26 275 GLY A O 1
ATOM 1104 N N . ASP A 1 74 ? 0.516 -2.427 25.500 1.00 49.61 276 ASP A N 1
ATOM 1105 C CA . ASP A 1 74 ? 1.880 -2.763 25.099 1.00 45.16 276 ASP A CA 1
ATOM 1106 C C . ASP A 1 74 ? 1.993 -3.221 23.645 1.00 47.48 276 ASP A C 1
ATOM 1107 O O . ASP A 1 74 ? 3.082 -3.549 23.179 1.00 59.10 276 ASP A O 1
ATOM 1116 N N . ALA A 1 75 ? 0.879 -3.217 22.922 1.00 44.62 277 ALA A N 1
ATOM 1117 C CA . ALA A 1 75 ? 0.876 -3.611 21.518 1.00 40.36 277 ALA A CA 1
ATOM 1118 C C . ALA A 1 75 ? 0.945 -2.387 20.617 1.00 41.47 277 ALA A C 1
ATOM 1119 O O . ALA A 1 75 ? 0.942 -2.509 19.389 1.00 46.80 277 ALA A O 1
ATOM 1126 N N . CYS A 1 76 ? 1.001 -1.206 21.224 1.00 35.76 278 CYS A N 1
ATOM 1127 C CA . CYS A 1 76 ? 1.096 0.027 20.452 1.00 42.82 278 CYS A CA 1
ATOM 1128 C C . CYS A 1 76 ? 2.408 0.095 19.676 1.00 33.30 278 CYS A C 1
ATOM 1129 O O . CYS A 1 76 ? 3.473 -0.199 20.207 1.00 41.59 278 CYS A O 1
ATOM 1136 N N . GLN A 1 77 ? 2.311 0.495 18.413 1.00 39.64 279 GLN A N 1
ATOM 1137 C CA . GLN A 1 77 ? 3.462 0.575 17.516 1.00 40.02 279 GLN A CA 1
ATOM 1138 C C . GLN A 1 77 ? 4.096 1.961 17.555 1.00 38.63 279 GLN A C 1
ATOM 1139 O O . GLN A 1 77 ? 4.707 2.412 16.590 1.00 46.46 279 GLN A O 1
ATOM 1153 N N . TYR A 1 78 ? 3.943 2.620 18.695 1.00 35.79 280 TYR A N 1
ATOM 1154 C CA . TYR A 1 78 ? 4.502 3.938 18.924 1.00 28.37 280 TYR A CA 1
ATOM 1155 C C . TYR A 1 78 ? 5.152 3.928 20.294 1.00 32.67 280 TYR A C 1
ATOM 1156 O O . TYR A 1 78 ? 4.818 3.084 21.122 1.00 31.54 280 TYR A O 1
ATOM 1174 N N . CYS A 1 79 ? 6.055 4.871 20.545 1.00 27.10 281 CYS A N 1
ATOM 1175 C CA . CYS A 1 79 ? 6.712 4.951 21.844 1.00 33.88 281 CYS A CA 1
ATOM 1176 C C . CYS A 1 79 ? 5.770 5.484 22.919 1.00 33.30 281 CYS A C 1
ATOM 1177 O O . CYS A 1 79 ? 4.984 6.383 22.663 1.00 38.62 281 CYS A O 1
ATOM 1185 N N . HIS A 1 80 ? 5.879 4.921 24.121 1.00 38.80 282 HIS A N 1
ATOM 1186 C CA . HIS A 1 80 ? 5.026 5.274 25.252 1.00 39.08 282 HIS A CA 1
ATOM 1187 C C . HIS A 1 80 ? 5.787 5.979 26.375 1.00 32.92 282 HIS A C 1
ATOM 1188 O O . HIS A 1 80 ? 5.181 6.470 27.328 1.00 36.84 282 HIS A O 1
ATOM 1202 N N . THR A 1 81 ? 7.109 6.017 26.273 1.00 32.83 283 THR A N 1
ATOM 1203 C CA . THR A 1 81 ? 7.926 6.771 27.220 1.00 31.34 283 THR 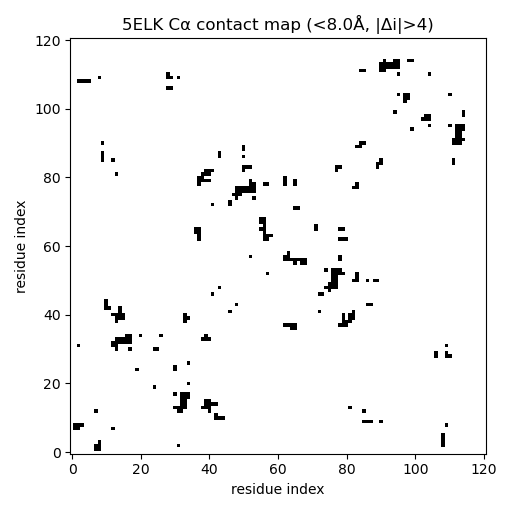A CA 1
ATOM 1204 C C . THR A 1 81 ? 9.140 7.348 26.530 1.00 31.83 283 THR A C 1
ATOM 1205 O O . THR A 1 81 ? 9.566 6.871 25.477 1.00 35.00 283 THR A O 1
ATOM 1216 N N . ARG A 1 82 ? 9.696 8.382 27.146 1.00 34.62 284 ARG A N 1
ATOM 1217 C CA . ARG A 1 82 ? 10.829 9.089 26.593 1.00 31.39 284 ARG A CA 1
ATOM 1218 C C . ARG A 1 82 ? 11.991 8.115 26.512 1.00 34.63 284 ARG A C 1
ATOM 1219 O O . ARG A 1 82 ? 12.794 8.136 25.570 1.00 38.07 284 ARG A O 1
ATOM 1240 N N . THR A 1 83 ? 12.062 7.232 27.496 1.00 28.29 285 THR A N 1
ATOM 1241 C CA . THR A 1 83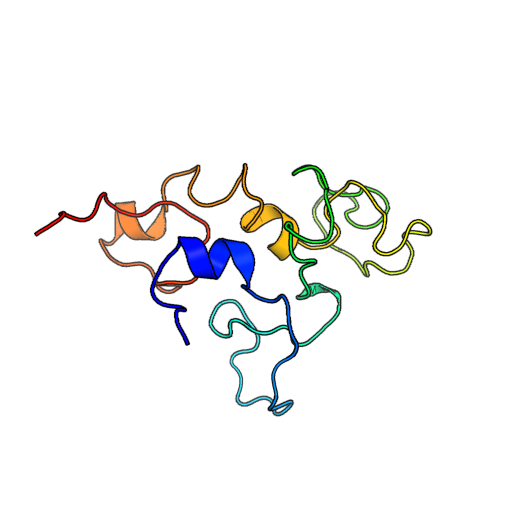 ? 13.104 6.230 27.490 1.00 38.76 285 THR A CA 1
ATOM 1242 C C . THR A 1 83 ? 12.979 5.310 26.284 1.00 38.99 285 THR A C 1
ATOM 1243 O O . THR A 1 83 ? 13.988 4.940 25.677 1.00 35.47 285 THR A O 1
ATOM 1254 N N . GLU A 1 84 ? 11.749 4.940 25.938 1.00 34.31 286 GLU A N 1
ATOM 1255 C CA . GLU A 1 84 ? 11.526 4.061 24.797 1.00 34.43 286 GLU A CA 1
ATOM 1256 C C . GLU A 1 84 ? 11.980 4.714 23.510 1.00 32.91 286 GLU A C 1
ATOM 1257 O O . GLU A 1 84 ? 12.430 4.047 22.580 1.00 28.37 286 GLU A O 1
ATOM 1269 N N . GLN A 1 85 ? 11.857 6.029 23.452 1.00 36.36 287 GLN A N 1
ATOM 1270 C CA . GLN A 1 85 ? 12.259 6.748 22.259 1.00 31.44 287 GLN A CA 1
ATOM 1271 C C . GLN A 1 85 ? 13.782 6.952 22.215 1.00 29.22 287 GLN A C 1
ATOM 1272 O O . GLN A 1 85 ? 14.425 6.683 21.204 1.00 23.03 287 GLN A O 1
ATOM 1286 N N . GLN A 1 86 ? 14.348 7.429 23.317 1.00 25.03 288 GLN A N 1
ATOM 1287 C CA . GLN A 1 86 ? 15.765 7.756 23.362 1.00 32.35 288 GLN A CA 1
ATOM 1288 C C . GLN A 1 86 ? 16.621 6.520 23.122 1.00 34.31 288 GLN A C 1
ATOM 1289 O O . GLN A 1 86 ? 17.693 6.609 22.528 1.00 31.57 288 GLN A O 1
ATOM 1303 N N . PHE A 1 87 ? 16.117 5.365 23.542 1.00 32.12 289 PHE A N 1
ATOM 1304 C CA . PHE A 1 87 ? 16.847 4.118 23.393 1.00 24.50 289 PHE A CA 1
ATOM 1305 C C . PHE A 1 87 ? 16.223 3.252 22.318 1.00 33.16 289 PHE A C 1
ATOM 1306 O O . PHE A 1 87 ? 16.350 2.029 22.337 1.00 30.44 289 PHE A O 1
ATOM 1323 N N . HIS A 1 88 ? 15.556 3.889 21.363 1.00 35.90 290 HIS A N 1
ATOM 1324 C CA . HIS A 1 88 ? 15.055 3.161 20.215 1.00 30.86 290 HIS A CA 1
ATOM 1325 C C . HIS A 1 88 ? 16.225 2.841 19.282 1.00 30.67 290 HIS A C 1
ATOM 1326 O O . HIS A 1 88 ? 17.105 3.678 19.094 1.00 41.15 290 HIS A O 1
ATOM 1341 N N . PRO A 1 89 ? 16.238 1.635 18.689 1.00 30.26 291 PRO A N 1
ATOM 1342 C CA . PRO A 1 89 ? 17.285 1.228 17.740 1.00 32.77 291 PRO A CA 1
ATOM 1343 C C . PRO A 1 89 ? 17.659 2.259 16.679 1.00 29.14 291 PRO A C 1
ATOM 1344 O O . PRO A 1 89 ? 18.796 2.257 16.233 1.00 42.54 291 PRO A O 1
ATOM 1355 N N . GLU A 1 90 ? 16.716 3.108 16.287 1.00 31.77 292 GLU A N 1
ATOM 1356 C CA . GLU A 1 90 ? 16.926 4.097 15.228 1.00 35.95 292 GLU A CA 1
ATOM 1357 C C . GLU A 1 90 ? 17.261 5.479 15.785 1.00 36.91 292 GLU A C 1
ATOM 1358 O O . GLU A 1 90 ? 17.578 6.399 15.033 1.00 48.30 292 GLU A O 1
ATOM 1370 N N . ILE A 1 91 ? 17.199 5.619 17.102 1.00 34.91 293 ILE A N 1
ATOM 1371 C CA . ILE A 1 91 ? 17.414 6.907 17.756 1.00 33.92 293 ILE A CA 1
ATOM 1372 C C . ILE A 1 91 ? 18.727 6.863 18.539 1.00 33.52 293 ILE A C 1
ATOM 1373 O O . ILE A 1 91 ? 19.460 7.851 18.600 1.00 27.55 293 ILE A O 1
ATOM 1389 N N . TYR A 1 92 ? 18.994 5.700 19.132 1.00 22.77 294 TYR A N 1
ATOM 1390 C CA . TYR A 1 92 ? 20.043 5.514 20.126 1.00 26.36 294 TYR A CA 1
ATOM 1391 C C . TYR A 1 92 ? 21.422 5.750 19.518 1.00 23.88 294 TYR A C 1
ATOM 1392 O O . TYR A 1 92 ? 21.758 5.132 18.526 1.00 28.45 294 TYR A O 1
ATOM 1410 N N . LYS A 1 93 ? 22.196 6.658 20.119 1.00 34.09 295 LYS A N 1
ATOM 1411 C CA . LYS A 1 93 ? 23.560 7.007 19.673 1.00 32.13 295 LYS A CA 1
ATOM 1412 C C . LYS A 1 93 ? 23.613 7.577 18.260 1.00 40.36 295 LYS A C 1
ATOM 1413 O O . LYS A 1 93 ? 24.677 7.591 17.640 1.00 39.01 295 LYS A O 1
ATOM 1432 N N . SER A 1 94 ? 22.475 8.045 17.755 1.00 33.27 296 SER A N 1
ATOM 1433 C CA . SER A 1 94 ? 22.407 8.569 16.394 1.00 32.13 296 SER A CA 1
ATOM 1434 C C . SER A 1 94 ? 22.898 10.018 16.316 1.00 31.74 296 SER A C 1
ATOM 1435 O O . SER A 1 94 ? 23.241 10.508 15.245 1.00 37.00 296 SER A O 1
ATOM 1443 N N . THR A 1 95 ? 22.939 10.683 17.464 1.00 32.58 297 THR A N 1
ATOM 1444 C CA . THR A 1 95 ? 23.259 12.104 17.542 1.00 29.45 297 THR A CA 1
ATOM 1445 C C . THR A 1 95 ? 24.329 12.342 18.592 1.00 32.05 297 THR A C 1
ATOM 1446 O O . THR A 1 95 ? 24.271 11.795 19.694 1.00 36.50 297 THR A O 1
ATOM 1457 N N . LYS A 1 96 ? 25.293 13.186 18.247 1.00 40.82 298 LYS A N 1
ATOM 1458 C CA . LYS A 1 96 ? 26.411 13.509 19.127 1.00 41.28 298 LYS A CA 1
ATOM 1459 C C . LYS A 1 96 ? 25.974 14.014 20.495 1.00 34.19 298 LYS A C 1
ATOM 1460 O O . LYS A 1 96 ? 25.126 14.892 20.609 1.00 38.98 298 LYS A O 1
ATOM 1479 N N . CYS A 1 97 ? 26.583 13.467 21.537 1.00 32.46 299 CYS A N 1
ATOM 1480 C CA . CYS A 1 97 ? 26.361 13.955 22.890 1.00 33.57 299 CYS A CA 1
ATOM 1481 C C . CYS A 1 97 ? 27.004 15.333 23.075 1.00 42.62 299 CYS A C 1
ATOM 1482 O O . CYS A 1 97 ? 28.220 15.506 22.934 1.00 42.10 299 CYS A O 1
ATOM 1489 N N . ASN A 1 98 ? 26.173 16.309 23.401 1.00 38.82 300 ASN A N 1
ATOM 1490 C CA . ASN A 1 98 ? 26.611 17.691 23.507 1.00 42.67 300 ASN A CA 1
ATOM 1491 C C . ASN A 1 98 ? 27.521 17.925 24.709 1.00 37.56 300 ASN A C 1
ATOM 1492 O O . ASN A 1 98 ? 28.490 18.673 24.628 1.00 45.43 300 ASN A O 1
ATOM 1503 N N . ASP A 1 99 ? 27.204 17.277 25.822 1.00 37.74 301 ASP A N 1
ATOM 1504 C CA . ASP A 1 99 ? 27.979 17.424 27.047 1.00 46.82 301 ASP A CA 1
ATOM 1505 C C . ASP A 1 99 ? 29.402 16.932 26.828 1.00 47.36 301 ASP A C 1
ATOM 1506 O O . ASP A 1 99 ? 30.365 17.513 27.336 1.00 45.22 301 ASP A O 1
ATOM 1515 N N . MET A 1 100 ? 29.524 15.841 26.080 1.00 32.13 302 MET A N 1
ATOM 1516 C CA . MET A 1 100 ? 30.819 15.241 25.822 1.00 44.04 302 MET A CA 1
ATOM 1517 C C . MET A 1 100 ? 31.606 16.144 24.885 1.00 43.39 302 MET A C 1
ATOM 1518 O O . MET A 1 100 ? 32.824 16.289 25.023 1.00 45.03 302 MET A O 1
ATOM 1532 N N . GLN A 1 101 ? 30.905 16.768 23.943 1.00 46.91 303 GLN A N 1
ATOM 1533 C CA . GLN A 1 101 ? 31.566 17.568 22.921 1.00 47.36 303 GLN A CA 1
ATOM 1534 C C . GLN A 1 101 ? 32.114 18.856 23.522 1.00 59.01 303 GLN A C 1
ATOM 1535 O O . GLN A 1 101 ? 33.103 19.401 23.041 1.00 68.60 303 GLN A O 1
ATOM 1549 N N . GLN A 1 102 ? 31.471 19.328 24.584 1.00 54.28 304 GLN A N 1
ATOM 1550 C CA . GLN A 1 102 ? 31.878 20.561 25.242 1.00 54.67 304 GLN A CA 1
ATOM 1551 C C . GLN A 1 102 ? 32.930 20.345 26.305 1.00 55.03 304 GLN A C 1
ATOM 1552 O O . GLN A 1 102 ? 33.911 21.091 26.366 1.00 56.18 304 GLN A O 1
ATOM 1566 N N . ALA A 1 103 ? 32.718 19.330 27.143 1.00 52.72 305 ALA A N 1
ATOM 1567 C CA . ALA A 1 103 ? 33.542 19.124 28.337 1.00 51.26 305 ALA A CA 1
ATOM 1568 C C . ALA A 1 103 ? 34.573 17.996 28.206 1.00 42.77 305 ALA A C 1
ATOM 1569 O O . ALA A 1 103 ? 35.600 18.029 28.867 1.00 44.56 305 ALA A O 1
ATOM 1576 N N . GLY A 1 104 ? 34.310 17.009 27.355 1.00 48.30 306 GLY A N 1
ATOM 1577 C CA . GLY A 1 104 ? 35.168 15.840 27.272 1.00 50.81 306 GLY A CA 1
ATOM 1578 C C . GLY A 1 104 ? 34.752 14.764 28.261 1.00 53.36 306 GLY A C 1
ATOM 1579 O O . GLY A 1 104 ? 35.462 13.775 28.446 1.00 52.67 306 GLY A O 1
ATOM 1583 N N . SER A 1 105 ? 33.598 14.963 28.897 1.00 52.65 307 SER A N 1
ATOM 1584 C CA . SER A 1 105 ? 33.032 13.981 29.823 1.00 47.72 307 SER A CA 1
ATOM 1585 C C . SER A 1 105 ? 31.505 14.118 29.877 1.00 41.49 307 SER A C 1
ATOM 1586 O O . SER A 1 105 ? 30.967 15.213 29.722 1.00 44.28 307 SER A O 1
ATOM 1594 N N . CYS A 1 106 ? 30.817 13.001 30.097 1.00 41.75 308 CYS A N 1
ATOM 1595 C CA . CYS A 1 106 ? 29.354 12.982 30.162 1.00 36.98 308 CYS A CA 1
ATOM 1596 C C . CYS A 1 106 ? 28.895 12.393 31.495 1.00 37.26 308 CYS A C 1
ATOM 1597 O O . CYS A 1 106 ? 29.398 11.355 31.906 1.00 38.54 308 CYS A O 1
ATOM 1604 N N . PRO A 1 107 ? 27.943 13.052 32.181 1.00 46.02 309 PRO A N 1
ATOM 1605 C CA . PRO A 1 107 ? 27.502 12.571 33.500 1.00 50.78 309 PRO A CA 1
ATOM 1606 C C . PRO A 1 107 ? 26.664 11.292 33.458 1.00 46.00 309 PRO A C 1
ATOM 1607 O O . PRO A 1 107 ? 26.578 10.567 34.449 1.00 47.35 309 PRO A O 1
ATOM 1618 N N . ARG A 1 108 ? 26.063 11.015 32.312 1.00 49.01 310 ARG A N 1
ATOM 1619 C CA . ARG A 1 108 ? 25.196 9.855 32.170 1.00 43.35 310 ARG A CA 1
ATOM 1620 C C . ARG A 1 108 ? 26.008 8.635 31.778 1.00 38.66 310 ARG A C 1
ATOM 1621 O O . ARG A 1 108 ? 25.513 7.508 31.839 1.00 36.56 310 ARG A O 1
ATOM 1642 N N . GLY A 1 109 ? 27.249 8.876 31.366 1.00 36.57 311 GLY A N 1
ATOM 1643 C CA . GLY A 1 109 ? 28.217 7.818 31.138 1.00 33.81 311 GLY A CA 1
ATOM 1644 C C . GLY A 1 109 ? 27.694 6.700 30.255 1.00 32.45 311 GLY A C 1
ATOM 1645 O O . GLY A 1 109 ? 27.265 6.954 29.140 1.00 31.80 311 GLY A O 1
ATOM 1649 N N . PRO A 1 110 ? 27.706 5.457 30.752 1.00 35.45 312 PRO A N 1
ATOM 1650 C CA . PRO A 1 110 ? 27.299 4.311 29.929 1.00 32.82 312 PRO A CA 1
ATOM 1651 C C . PRO A 1 110 ? 25.805 4.247 29.622 1.00 37.30 312 PRO A C 1
ATOM 1652 O O . PRO A 1 110 ? 25.382 3.342 28.904 1.00 40.42 312 PRO A O 1
ATOM 1663 N N . PHE A 1 111 ? 25.028 5.198 30.134 1.00 42.84 313 PHE A N 1
ATOM 1664 C CA . PHE A 1 111 ? 23.583 5.191 29.941 1.00 30.93 313 PHE A CA 1
ATOM 1665 C C . PHE A 1 111 ? 23.140 6.443 29.219 1.00 39.87 313 PHE A C 1
ATOM 1666 O O . PHE A 1 111 ? 21.947 6.743 29.148 1.00 43.88 313 PHE A O 1
ATOM 1683 N N . CYS A 1 112 ? 24.105 7.166 28.663 1.00 40.22 314 CYS A N 1
ATOM 1684 C CA . CYS A 1 112 ? 23.792 8.255 27.756 1.00 37.52 314 CYS A CA 1
ATOM 1685 C C . CYS A 1 112 ? 23.201 7.639 26.501 1.00 34.30 314 CYS A C 1
ATOM 1686 O O . CYS A 1 112 ? 23.701 6.617 26.020 1.00 42.76 314 CYS A O 1
ATOM 1693 N N . ALA A 1 113 ? 22.152 8.260 25.968 1.00 25.52 315 ALA A N 1
ATOM 1694 C CA . ALA A 1 113 ? 21.481 7.765 24.758 1.00 35.14 315 ALA A CA 1
ATOM 1695 C C . ALA A 1 113 ? 22.068 8.407 23.507 1.00 29.05 315 ALA A C 1
ATOM 1696 O O . ALA A 1 113 ? 21.624 8.126 22.390 1.00 39.16 315 ALA A O 1
ATOM 1703 N N . PHE A 1 114 ? 23.059 9.273 23.708 1.00 28.05 316 PHE A N 1
ATOM 1704 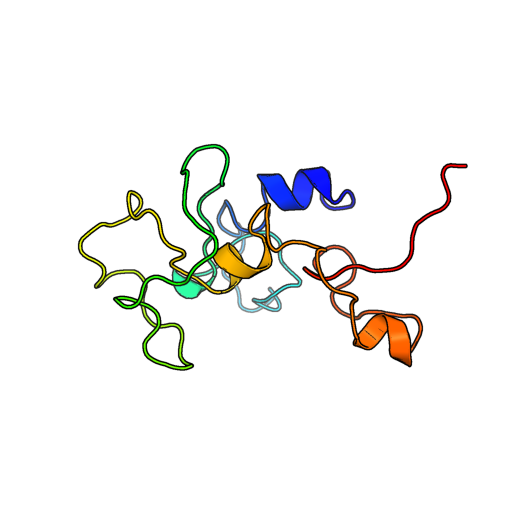C CA . PHE A 1 114 ? 23.718 9.984 22.615 1.00 32.00 316 PHE A CA 1
ATOM 1705 C C . PHE A 1 114 ? 25.122 9.459 22.347 1.00 33.69 316 PHE A C 1
ATOM 1706 O O . PHE A 1 114 ? 25.713 8.758 23.169 1.00 31.23 316 PHE A O 1
ATOM 1723 N N . ALA A 1 115 ? 25.658 9.809 21.188 1.00 32.44 317 ALA A N 1
ATOM 1724 C CA . ALA A 1 115 ? 26.943 9.277 20.760 1.00 27.09 317 ALA A CA 1
ATOM 1725 C C . ALA A 1 115 ? 28.098 10.006 21.431 1.00 25.31 317 ALA A C 1
ATOM 1726 O O . ALA A 1 115 ? 28.108 11.230 21.542 1.00 29.56 317 ALA A O 1
ATOM 1733 N N . HIS A 1 116 ? 29.062 9.231 21.896 1.00 32.84 318 HIS A N 1
ATOM 1734 C CA . HIS A 1 116 ? 30.310 9.777 22.398 1.00 33.19 318 HIS A CA 1
ATOM 1735 C C . HIS A 1 116 ? 31.344 9.628 21.299 1.00 32.76 318 HIS A C 1
ATOM 1736 O O . HIS A 1 116 ? 31.006 9.692 20.119 1.00 37.60 318 HIS A O 1
ATOM 1750 N N . ILE A 1 117 ? 32.596 9.430 21.675 1.00 38.23 319 ILE A N 1
ATOM 1751 C CA . ILE A 1 117 ? 33.676 9.410 20.710 1.00 29.22 319 ILE A CA 1
ATOM 1752 C C . ILE A 1 117 ? 33.990 7.990 20.351 1.00 33.48 319 ILE A C 1
ATOM 1753 O O . ILE A 1 117 ? 33.939 7.106 21.202 1.00 30.86 319 ILE A O 1
ATOM 1769 N N . GLU A 1 118 ? 34.313 7.780 19.081 1.00 35.35 320 GLU A N 1
ATOM 1770 C CA . GLU A 1 118 ? 34.706 6.473 18.602 1.00 38.19 320 GLU A CA 1
ATOM 1771 C C . GLU A 1 118 ? 35.795 5.922 19.540 1.00 40.59 320 GLU A C 1
ATOM 1772 O O . GLU A 1 118 ? 36.814 6.579 19.752 1.00 37.45 320 GLU A O 1
ATOM 1784 N N . PRO A 1 119 ? 35.568 4.735 20.134 1.00 44.88 321 PRO A N 1
ATOM 1785 C CA . PRO A 1 119 ? 36.614 4.163 20.980 1.00 34.60 321 PRO A CA 1
ATOM 1786 C C . PRO A 1 119 ? 37.646 3.461 20.111 1.00 39.31 321 PRO A C 1
ATOM 1787 O O . PRO A 1 119 ? 37.275 2.948 19.056 1.00 43.01 321 PRO A O 1
ATOM 1798 N N . PRO A 1 120 ? 38.922 3.455 20.518 1.00 38.09 322 PRO A N 1
ATOM 1799 C CA . PRO A 1 120 ? 39.857 2.613 19.764 1.00 42.62 322 PRO A CA 1
ATOM 1800 C C . PRO A 1 120 ? 39.540 1.148 19.979 1.00 46.60 322 PRO A C 1
ATOM 1801 O O . PRO A 1 120 ? 38.925 0.814 20.987 1.00 57.72 322 PRO A O 1
ATOM 1812 N N . PRO A 1 121 ? 39.958 0.283 19.053 1.00 49.57 323 PRO A N 1
ATOM 1813 C CA . PRO A 1 121 ? 39.736 -1.157 19.191 1.00 60.20 323 PRO A CA 1
ATOM 1814 C C . PRO A 1 121 ? 40.683 -1.760 20.234 1.00 60.85 323 PRO A C 1
ATOM 1815 O O . PRO A 1 121 ? 40.207 -2.327 21.216 1.00 65.97 323 PRO A O 1
ATOM 1826 N N . LEU A 1 122 ? 41.991 -1.615 20.031 1.00 66.80 324 LEU A N 1
ATOM 1827 C CA . LEU A 1 122 ? 42.999 -2.083 20.989 1.00 73.73 324 LEU A CA 1
ATOM 1828 C C . LEU A 1 122 ? 43.981 -0.945 21.311 1.00 64.07 324 LEU A C 1
ATOM 1829 O O . LEU A 1 122 ? 45.203 -1.144 21.399 1.00 58.87 324 LEU A O 1
#